Protein AF-A0AAW1FM55-F1 (afdb_monomer_lite)

Secondary structure (DSSP, 8-state):
-HHHHHHHH-STT--HHHHHHHHHHHHHHHHHHHHHHHTT--TT-HHHHHHHHH-TTS---HHHHHHHHHHHHHHHHHHTHHHHHTHHHHHHHH-TTSS-TTTS-HHHHHHHHHHHT-HHHHHHHTTS-HHHHHHTS-TTSHHHHHHHHHHGGGS--

Organism: Zoarces viviparus (NCBI:txid48416)

Structure (mmCIF, N/CA/C/O backbone):
data_AF-A0AAW1FM55-F1
#
_entry.id   AF-A0AAW1FM55-F1
#
loop_
_atom_site.group_PDB
_atom_site.id
_atom_site.type_symbol
_atom_site.label_atom_id
_atom_site.label_alt_id
_atom_site.label_comp_id
_atom_site.label_asym_id
_atom_site.label_entity_id
_atom_site.label_seq_id
_atom_site.pdbx_PDB_ins_code
_atom_site.Cartn_x
_atom_site.Cartn_y
_atom_site.Cartn_z
_atom_site.occupancy
_atom_site.B_iso_or_equiv
_atom_site.auth_seq_id
_atom_site.auth_comp_id
_atom_site.auth_asym_id
_atom_site.auth_atom_id
_atom_site.pdbx_PDB_model_num
ATOM 1 N N . MET A 1 1 ? 3.915 2.904 -14.876 1.00 83.44 1 MET A N 1
ATOM 2 C CA . MET A 1 1 ? 3.792 2.466 -13.464 1.00 83.44 1 MET A CA 1
ATOM 3 C C . MET A 1 1 ? 3.848 3.645 -12.492 1.00 83.44 1 MET A C 1
ATOM 5 O O . MET A 1 1 ? 2.882 3.837 -11.769 1.00 83.44 1 MET A O 1
ATOM 9 N N . LEU A 1 2 ? 4.910 4.463 -12.503 1.00 88.75 2 LEU A N 1
ATOM 10 C CA . LEU A 1 2 ? 5.075 5.581 -11.558 1.00 88.75 2 LEU A CA 1
ATOM 11 C C . LEU A 1 2 ? 3.985 6.662 -11.677 1.00 88.75 2 LEU A C 1
ATOM 13 O O . LEU A 1 2 ? 3.398 7.035 -10.671 1.00 88.75 2 LEU A O 1
ATOM 17 N N . ASN A 1 3 ? 3.629 7.082 -12.897 1.00 90.06 3 ASN A N 1
ATOM 18 C CA . ASN A 1 3 ? 2.545 8.058 -13.107 1.00 90.06 3 ASN A CA 1
ATOM 19 C C . ASN A 1 3 ? 1.199 7.567 -12.556 1.00 90.06 3 ASN A C 1
ATOM 21 O O . ASN A 1 3 ? 0.437 8.348 -11.999 1.00 90.06 3 ASN A O 1
ATOM 25 N N . SER A 1 4 ? 0.927 6.262 -12.670 1.00 91.19 4 SER A N 1
ATOM 26 C CA . SER A 1 4 ? -0.290 5.663 -12.116 1.00 91.19 4 SER A CA 1
ATOM 27 C C . SER A 1 4 ? -0.299 5.728 -10.593 1.00 91.19 4 SER A C 1
ATOM 29 O O . SER A 1 4 ? -1.334 6.058 -10.029 1.00 91.19 4 SER A O 1
ATOM 31 N N . LEU A 1 5 ? 0.833 5.443 -9.937 1.00 93.69 5 LEU A N 1
ATOM 32 C CA . LEU A 1 5 ? 0.944 5.615 -8.489 1.00 93.69 5 LEU A CA 1
ATOM 33 C C . LEU A 1 5 ? 0.750 7.086 -8.111 1.00 93.69 5 LEU A C 1
ATOM 35 O O . LEU A 1 5 ? -0.004 7.384 -7.197 1.00 93.69 5 LEU A O 1
ATOM 39 N N . ASN A 1 6 ? 1.392 8.007 -8.829 1.00 92.38 6 ASN A N 1
ATOM 40 C CA . ASN A 1 6 ? 1.274 9.431 -8.544 1.00 92.38 6 ASN A CA 1
ATOM 41 C C . ASN A 1 6 ? -0.191 9.900 -8.580 1.00 92.38 6 ASN A C 1
ATOM 43 O O . ASN A 1 6 ? -0.642 10.552 -7.649 1.00 92.38 6 ASN A O 1
ATOM 47 N N . LEU A 1 7 ? -0.961 9.486 -9.590 1.00 92.19 7 LEU A N 1
ATOM 48 C CA . LEU A 1 7 ? -2.398 9.778 -9.658 1.00 92.19 7 LEU A CA 1
ATOM 49 C C . LEU A 1 7 ? -3.197 9.136 -8.513 1.00 92.19 7 LEU A C 1
ATOM 51 O O . LEU A 1 7 ? -4.165 9.723 -8.046 1.00 92.19 7 LEU A O 1
ATOM 55 N N . GLN A 1 8 ? -2.802 7.948 -8.048 1.00 92.62 8 GLN A N 1
ATOM 56 C CA . GLN A 1 8 ? -3.447 7.271 -6.916 1.00 92.62 8 GLN A CA 1
ATOM 57 C C . GLN A 1 8 ? -3.193 7.969 -5.574 1.00 92.62 8 GLN A C 1
ATOM 59 O O . GLN A 1 8 ? -4.055 7.922 -4.697 1.00 92.62 8 GLN A O 1
ATOM 64 N N . LEU A 1 9 ? -2.027 8.601 -5.417 1.00 90.94 9 LEU A N 1
ATOM 65 C CA . LEU A 1 9 ? -1.635 9.324 -4.203 1.00 90.94 9 LEU A CA 1
ATOM 66 C C . LEU A 1 9 ? -2.100 10.784 -4.185 1.00 90.94 9 LEU A C 1
ATOM 68 O O . LEU A 1 9 ? -2.066 11.417 -3.135 1.00 90.94 9 LEU A O 1
ATOM 72 N N . GLN A 1 10 ? -2.501 11.325 -5.334 1.00 87.50 10 GLN A N 1
ATOM 73 C CA . GLN A 1 10 ? -3.000 12.689 -5.466 1.00 87.50 10 GLN A CA 1
ATOM 74 C C . GLN A 1 10 ? -4.523 12.764 -5.264 1.00 87.50 10 GLN A C 1
ATOM 76 O O . GLN A 1 10 ? -5.256 11.792 -5.458 1.00 87.50 10 GLN A O 1
ATOM 81 N N . GLY A 1 11 ? -4.998 13.962 -4.918 1.00 82.12 11 GLY A N 1
ATOM 82 C CA . GLY A 1 11 ? -6.411 14.259 -4.673 1.00 82.12 11 GLY A CA 1
ATOM 83 C C . GLY A 1 11 ? -6.742 14.412 -3.187 1.00 82.12 11 GLY A C 1
ATOM 84 O O . GLY A 1 11 ? -6.001 13.965 -2.317 1.00 82.12 11 GLY A O 1
ATOM 85 N N . GLN A 1 12 ? -7.856 15.081 -2.901 1.00 76.81 12 GLN A N 1
ATOM 86 C CA . GLN A 1 12 ? -8.346 15.277 -1.535 1.00 76.81 12 GLN A CA 1
ATOM 87 C C . GLN A 1 12 ? -9.147 14.058 -1.055 1.00 76.81 12 GLN A C 1
ATOM 89 O O . GLN A 1 12 ? -9.709 13.319 -1.864 1.00 76.81 12 GLN A O 1
ATOM 94 N N . GLY A 1 13 ? -9.196 13.854 0.265 1.00 79.50 13 GLY A N 1
ATOM 95 C CA . GLY A 1 13 ? -10.001 12.797 0.890 1.00 79.50 13 GLY A CA 1
ATOM 96 C C . GLY A 1 13 ? -9.439 11.379 0.747 1.00 79.50 13 GLY A C 1
ATOM 97 O O . GLY A 1 13 ? -10.174 10.415 0.936 1.00 79.50 13 GLY A O 1
ATOM 98 N N . LYS A 1 14 ? -8.156 11.223 0.394 1.00 84.00 14 LYS A N 1
ATOM 99 C CA . LYS A 1 14 ? -7.497 9.910 0.370 1.00 84.00 14 LYS A CA 1
ATOM 100 C C . LYS A 1 14 ? -7.178 9.452 1.788 1.00 84.00 14 LYS A C 1
ATOM 102 O O . LYS A 1 14 ? -6.484 10.151 2.521 1.00 84.00 14 LYS A O 1
ATOM 107 N N . LEU A 1 15 ? -7.645 8.259 2.150 1.00 87.62 15 LEU A N 1
ATOM 108 C CA . LEU A 1 15 ? -7.302 7.652 3.429 1.00 87.62 15 LEU A CA 1
ATOM 109 C C . LEU A 1 15 ? -5.871 7.120 3.402 1.00 87.62 15 LEU A C 1
ATOM 111 O O . LEU A 1 15 ? -5.385 6.606 2.391 1.00 87.62 15 LEU A O 1
ATOM 115 N N . ILE A 1 16 ? -5.207 7.185 4.554 1.00 87.38 16 ILE A N 1
ATOM 116 C CA . ILE A 1 16 ? -3.826 6.722 4.703 1.00 87.38 16 ILE A CA 1
ATOM 117 C C . ILE A 1 16 ? -3.670 5.230 4.373 1.00 87.38 16 ILE A C 1
ATOM 119 O O . ILE A 1 16 ? -2.668 4.830 3.782 1.00 87.38 16 ILE A O 1
ATOM 123 N N . CYS A 1 17 ? -4.677 4.407 4.683 1.00 90.38 17 CYS A N 1
ATOM 124 C CA . CYS A 1 17 ? -4.693 2.981 4.360 1.00 90.38 17 CYS A CA 1
ATOM 125 C C . CYS A 1 17 ? -4.809 2.709 2.853 1.00 90.38 17 CYS A C 1
ATOM 127 O O . CYS A 1 17 ? -4.150 1.793 2.348 1.00 90.38 17 CYS A O 1
ATOM 129 N N . ASP A 1 18 ? -5.552 3.536 2.116 1.00 91.12 18 ASP A N 1
ATOM 130 C CA . ASP A 1 18 ? -5.643 3.452 0.656 1.00 91.12 18 ASP A CA 1
ATOM 131 C C . ASP A 1 18 ? -4.308 3.835 0.016 1.00 91.12 18 ASP A C 1
ATOM 133 O O . ASP A 1 18 ? -3.759 3.096 -0.808 1.00 91.12 18 ASP A O 1
ATOM 137 N N . MET A 1 19 ? -3.733 4.961 0.453 1.00 92.69 19 MET A N 1
ATOM 138 C CA . MET A 1 19 ? -2.417 5.413 -0.001 1.00 92.69 19 MET A CA 1
ATOM 139 C C . MET A 1 19 ? -1.352 4.351 0.269 1.00 92.69 19 MET A C 1
ATOM 141 O O . MET A 1 19 ? -0.585 3.992 -0.627 1.00 92.69 19 MET A O 1
ATOM 145 N N . TYR A 1 20 ? -1.334 3.798 1.483 1.00 94.38 20 TYR A N 1
ATOM 146 C CA . TYR A 1 20 ? -0.396 2.753 1.863 1.00 94.38 20 TYR A CA 1
ATOM 147 C C . TYR A 1 20 ? -0.565 1.491 1.016 1.00 94.38 20 TYR A C 1
ATOM 149 O O . TYR A 1 20 ? 0.426 0.938 0.542 1.00 94.38 20 TYR A O 1
ATOM 157 N N . SER A 1 21 ? -1.803 1.070 0.747 1.00 94.88 21 SER A N 1
ATOM 158 C CA . SER A 1 21 ? -2.089 -0.079 -0.118 1.00 94.88 21 SER A CA 1
ATOM 159 C C . SER A 1 21 ? -1.538 0.126 -1.534 1.00 94.88 21 SER A C 1
ATOM 161 O O . SER A 1 21 ? -0.902 -0.773 -2.092 1.00 94.88 21 SER A O 1
ATOM 163 N N . HIS A 1 22 ? -1.703 1.324 -2.104 1.00 95.88 22 HIS A N 1
ATOM 164 C CA . HIS A 1 22 ? -1.134 1.673 -3.408 1.00 95.88 22 HIS A CA 1
ATOM 165 C C . HIS A 1 22 ? 0.399 1.683 -3.401 1.00 95.88 22 HIS A C 1
ATOM 167 O O . HIS A 1 22 ? 1.017 1.137 -4.320 1.00 95.88 22 HIS A O 1
ATOM 173 N N . ILE A 1 23 ? 1.016 2.232 -2.350 1.00 95.69 23 ILE A N 1
ATOM 174 C CA . ILE A 1 23 ? 2.474 2.242 -2.174 1.00 95.69 23 ILE A CA 1
ATOM 175 C C . ILE A 1 23 ? 3.004 0.812 -2.076 1.00 95.69 23 ILE A C 1
ATOM 177 O O . ILE A 1 23 ? 3.873 0.439 -2.861 1.00 95.69 23 ILE A O 1
ATOM 181 N N . LYS A 1 24 ? 2.438 -0.031 -1.202 1.00 96.50 24 LYS A N 1
ATOM 182 C CA . LYS A 1 24 ? 2.846 -1.438 -1.060 1.00 96.50 24 LYS A CA 1
ATOM 183 C C . LYS A 1 24 ? 2.711 -2.206 -2.369 1.00 96.50 24 LYS A C 1
ATOM 185 O O . LYS A 1 24 ? 3.629 -2.934 -2.745 1.00 96.50 24 LYS A O 1
ATOM 190 N N . ALA A 1 25 ? 1.603 -2.031 -3.089 1.00 96.94 25 ALA A N 1
ATOM 191 C CA . ALA A 1 25 ? 1.415 -2.669 -4.386 1.00 96.94 25 ALA A CA 1
ATOM 192 C C . ALA A 1 25 ? 2.472 -2.211 -5.405 1.00 96.94 25 ALA A C 1
ATOM 194 O O . ALA A 1 25 ? 2.983 -3.028 -6.172 1.00 96.94 25 ALA A O 1
ATOM 195 N N . PHE A 1 26 ? 2.819 -0.922 -5.417 1.00 97.06 26 PHE A N 1
ATOM 196 C CA . PHE A 1 26 ? 3.875 -0.400 -6.278 1.00 97.06 26 PHE A CA 1
ATOM 197 C C . PHE A 1 26 ? 5.255 -0.952 -5.910 1.00 97.06 26 PHE A C 1
ATOM 199 O O . PHE A 1 26 ? 5.975 -1.379 -6.805 1.00 97.06 26 PHE A O 1
ATOM 206 N N . GLU A 1 27 ? 5.617 -1.007 -4.627 1.00 97.31 27 GLU A N 1
ATOM 207 C CA . GLU A 1 27 ? 6.893 -1.578 -4.174 1.00 97.31 27 GLU A CA 1
ATOM 208 C C . GLU A 1 27 ? 7.058 -3.043 -4.587 1.00 97.31 27 GLU A C 1
ATOM 210 O O . GLU A 1 27 ? 8.128 -3.445 -5.048 1.00 97.31 27 GLU A O 1
ATOM 215 N N . VAL A 1 28 ? 5.989 -3.840 -4.467 1.00 97.44 28 VAL A N 1
ATOM 216 C CA . VAL A 1 28 ? 5.983 -5.240 -4.915 1.00 97.44 28 VAL A CA 1
ATOM 217 C C . VAL A 1 28 ? 6.157 -5.318 -6.430 1.00 97.44 28 VAL A C 1
ATOM 219 O O . VAL A 1 28 ? 7.008 -6.064 -6.909 1.00 97.44 28 VAL A O 1
ATOM 222 N N . LYS A 1 29 ? 5.409 -4.513 -7.197 1.00 96.88 29 LYS A N 1
ATOM 223 C CA . LYS A 1 29 ? 5.560 -4.447 -8.661 1.00 96.88 29 LYS A CA 1
ATOM 224 C C . LYS A 1 29 ? 6.965 -4.011 -9.070 1.00 96.88 29 LYS A C 1
ATOM 226 O O . LYS A 1 29 ? 7.511 -4.561 -10.018 1.00 96.88 29 LYS A O 1
ATOM 231 N N . LEU A 1 30 ? 7.562 -3.062 -8.352 1.00 97.12 30 LEU A N 1
ATOM 232 C CA . LEU A 1 30 ? 8.919 -2.587 -8.596 1.00 97.12 30 LEU A CA 1
ATOM 233 C C . LEU A 1 30 ? 9.952 -3.693 -8.353 1.00 97.12 30 LEU A C 1
ATOM 235 O O . LEU A 1 30 ? 10.855 -3.868 -9.165 1.00 97.12 30 LEU A O 1
ATOM 239 N N . ALA A 1 31 ? 9.797 -4.470 -7.278 1.00 97.44 31 ALA A N 1
ATOM 240 C CA . ALA A 1 31 ? 10.656 -5.619 -7.007 1.00 97.44 31 ALA A CA 1
ATOM 241 C C . ALA A 1 31 ? 10.512 -6.719 -8.074 1.00 97.44 31 ALA A C 1
ATOM 243 O O . ALA A 1 31 ? 11.517 -7.252 -8.534 1.00 97.44 31 ALA A O 1
ATOM 244 N N . LEU A 1 32 ? 9.286 -7.023 -8.511 1.00 97.50 32 LEU A N 1
ATOM 245 C CA . LEU A 1 32 ? 9.045 -7.985 -9.592 1.00 97.50 32 LEU A CA 1
ATOM 246 C C . LEU A 1 32 ? 9.653 -7.514 -10.917 1.00 97.50 32 LEU A C 1
ATOM 248 O O . LEU A 1 32 ? 10.316 -8.295 -11.594 1.00 97.50 32 LEU A O 1
ATOM 252 N N . LEU A 1 33 ? 9.472 -6.234 -11.254 1.00 96.31 33 LEU A N 1
ATOM 253 C CA . LEU A 1 33 ? 10.045 -5.631 -12.454 1.00 96.31 33 LEU A CA 1
ATOM 254 C C . LEU A 1 33 ? 11.575 -5.705 -12.439 1.00 96.31 33 LEU A C 1
ATOM 256 O O . LEU A 1 33 ? 12.176 -6.068 -13.444 1.00 96.31 33 LEU A O 1
ATOM 260 N N . LEU A 1 34 ? 12.203 -5.412 -11.298 1.00 97.12 34 LEU A N 1
ATOM 261 C CA . LEU A 1 34 ? 13.650 -5.532 -11.125 1.00 97.12 34 LEU A CA 1
ATOM 262 C C . LEU A 1 34 ? 14.145 -6.956 -11.431 1.00 97.12 34 LEU A C 1
ATOM 264 O O . LEU A 1 34 ? 15.081 -7.126 -12.211 1.00 97.12 34 LEU A O 1
ATOM 268 N N . GLU A 1 35 ? 13.497 -7.978 -10.868 1.00 97.69 35 GLU A N 1
ATOM 269 C CA . GLU A 1 35 ? 13.856 -9.382 -11.112 1.00 97.69 35 GLU A CA 1
ATOM 270 C C . GLU A 1 35 ? 13.638 -9.805 -12.570 1.00 97.69 35 GLU A C 1
ATOM 272 O O . GLU A 1 35 ? 14.411 -10.589 -13.124 1.00 97.69 35 GLU A O 1
ATOM 277 N N . GLN A 1 36 ? 12.599 -9.280 -13.218 1.00 95.75 36 GLN A N 1
ATOM 278 C CA . GLN A 1 36 ? 12.339 -9.527 -14.634 1.00 95.75 36 GLN A CA 1
ATOM 279 C C . GLN A 1 36 ? 13.419 -8.895 -15.520 1.00 95.75 36 GLN A C 1
ATOM 281 O O . GLN A 1 36 ? 13.953 -9.581 -16.390 1.00 95.75 36 GLN A O 1
ATOM 286 N N . VAL A 1 37 ? 13.809 -7.644 -15.259 1.00 95.06 37 VAL A N 1
ATOM 287 C CA . VAL A 1 37 ? 14.875 -6.956 -16.005 1.00 95.06 37 VAL A CA 1
ATOM 288 C C . VAL A 1 37 ? 16.216 -7.676 -15.841 1.00 95.06 37 VAL A C 1
ATOM 290 O O . VAL A 1 37 ? 16.899 -7.895 -16.839 1.00 95.06 37 VAL A O 1
ATOM 293 N N . LYS A 1 38 ? 16.565 -8.145 -14.631 1.00 95.06 38 LYS A N 1
ATOM 294 C CA . LYS A 1 38 ? 17.770 -8.974 -14.398 1.00 95.06 38 LYS A CA 1
ATOM 295 C C . LYS A 1 38 ? 17.781 -10.246 -15.257 1.00 95.06 38 LYS A C 1
ATOM 297 O O . LYS A 1 38 ? 18.831 -10.680 -15.724 1.00 95.06 38 LYS A O 1
ATOM 302 N N . LYS A 1 39 ? 16.604 -10.821 -15.516 1.00 94.81 39 LYS A N 1
ATOM 303 C CA . LYS A 1 39 ? 16.405 -11.998 -16.380 1.00 94.81 39 LYS A CA 1
ATOM 304 C C . LYS A 1 39 ? 16.195 -11.647 -17.858 1.00 94.81 39 LYS A C 1
ATOM 306 O O . LYS A 1 39 ? 15.795 -12.523 -18.619 1.00 94.81 39 LYS A O 1
ATOM 311 N N . HIS A 1 40 ? 16.430 -10.396 -18.261 1.00 91.81 40 HIS A N 1
ATOM 312 C CA . HIS A 1 40 ? 16.193 -9.900 -19.622 1.00 91.81 40 HIS A CA 1
ATOM 313 C C . HIS A 1 40 ? 14.744 -10.106 -20.107 1.00 91.81 40 HIS A C 1
ATOM 315 O O . HIS A 1 40 ? 14.475 -10.255 -21.297 1.00 91.81 40 HIS A O 1
ATOM 321 N N . ASN A 1 41 ? 13.787 -10.112 -19.176 1.00 93.38 41 ASN A N 1
ATOM 322 C CA . ASN A 1 41 ? 12.365 -10.181 -19.470 1.00 93.38 41 ASN A CA 1
ATOM 323 C C . ASN A 1 41 ? 11.746 -8.779 -19.397 1.00 93.38 41 ASN A C 1
ATOM 325 O O . ASN A 1 41 ? 11.595 -8.204 -18.320 1.00 93.38 41 ASN A O 1
ATOM 329 N N . PHE A 1 42 ? 11.339 -8.255 -20.552 1.00 92.44 42 PHE A N 1
ATOM 330 C CA . PHE A 1 42 ? 10.806 -6.898 -20.700 1.00 92.44 42 PHE A CA 1
ATOM 331 C C . PHE A 1 42 ? 9.287 -6.852 -20.929 1.00 92.44 42 PHE A C 1
ATOM 333 O O . PHE A 1 42 ? 8.781 -5.844 -21.413 1.00 92.44 42 PHE A O 1
ATOM 340 N N . ILE A 1 43 ? 8.538 -7.895 -20.550 1.00 93.00 43 ILE A N 1
ATOM 341 C CA . ILE A 1 43 ? 7.085 -8.005 -20.807 1.00 93.00 43 ILE A CA 1
ATOM 342 C C . ILE A 1 43 ? 6.247 -6.835 -20.257 1.00 93.00 43 ILE A C 1
ATOM 344 O O . ILE A 1 43 ? 5.169 -6.533 -20.764 1.00 93.00 43 ILE A O 1
ATOM 348 N N . HIS A 1 44 ? 6.731 -6.147 -19.219 1.00 91.25 44 HIS A N 1
ATOM 349 C CA . HIS A 1 44 ? 6.079 -4.964 -18.638 1.00 91.25 44 HIS A CA 1
ATOM 350 C C . HIS A 1 44 ? 6.717 -3.631 -19.069 1.00 91.25 44 HIS A C 1
ATOM 352 O O . HIS A 1 44 ? 6.316 -2.570 -18.589 1.00 91.25 44 HIS A O 1
ATOM 358 N N . LEU A 1 45 ? 7.681 -3.678 -19.991 1.00 90.31 45 LEU A N 1
ATOM 359 C CA . LEU A 1 45 ? 8.342 -2.542 -20.631 1.00 90.31 45 LEU A CA 1
ATOM 360 C C . LEU A 1 45 ? 8.164 -2.658 -22.158 1.00 90.31 45 LEU A C 1
ATOM 362 O O . LEU A 1 45 ? 9.135 -2.886 -22.877 1.00 90.31 45 LEU A O 1
ATOM 366 N N . PRO A 1 46 ? 6.934 -2.498 -22.684 1.00 89.88 46 PRO A N 1
ATOM 367 C CA . PRO A 1 46 ? 6.630 -2.776 -24.090 1.00 89.88 46 PRO A CA 1
ATOM 368 C C . PRO A 1 46 ? 7.464 -1.934 -25.063 1.00 89.88 46 PRO A C 1
ATOM 370 O O . PRO A 1 46 ? 7.891 -2.440 -26.092 1.00 89.88 46 PRO A O 1
ATOM 373 N N . ALA A 1 47 ? 7.779 -0.682 -24.716 1.00 89.62 47 ALA A N 1
ATOM 374 C CA . ALA A 1 47 ? 8.682 0.143 -25.518 1.00 89.62 47 ALA A CA 1
ATOM 375 C C . ALA A 1 47 ? 10.088 -0.481 -25.629 1.00 89.62 47 ALA A C 1
ATOM 377 O O . ALA A 1 47 ? 10.650 -0.537 -26.716 1.00 89.62 47 ALA A O 1
ATOM 378 N N . THR A 1 48 ? 10.632 -1.012 -24.530 1.00 89.50 48 THR A N 1
ATOM 379 C CA . THR A 1 48 ? 11.920 -1.724 -24.517 1.00 89.50 48 THR A CA 1
ATOM 380 C C . THR A 1 48 ? 11.866 -3.024 -25.314 1.00 89.50 48 THR A C 1
ATOM 382 O O . THR A 1 48 ? 12.811 -3.343 -26.036 1.00 89.50 48 THR A O 1
ATOM 385 N N . GLN A 1 49 ? 10.764 -3.767 -25.200 1.00 89.19 49 GLN A N 1
ATOM 386 C CA . GLN A 1 49 ? 10.565 -5.007 -25.944 1.00 89.19 49 GLN A CA 1
ATOM 387 C C . GLN A 1 49 ? 10.499 -4.744 -27.455 1.00 89.19 49 GLN A C 1
ATOM 389 O O . GLN A 1 49 ? 11.163 -5.440 -28.220 1.00 89.19 49 GLN A O 1
ATOM 394 N N . ASN A 1 50 ? 9.772 -3.704 -27.871 1.00 90.31 50 ASN A N 1
ATOM 395 C CA . ASN A 1 50 ? 9.677 -3.299 -29.272 1.00 90.31 50 ASN A CA 1
ATOM 396 C C . ASN A 1 50 ? 11.034 -2.829 -29.812 1.00 90.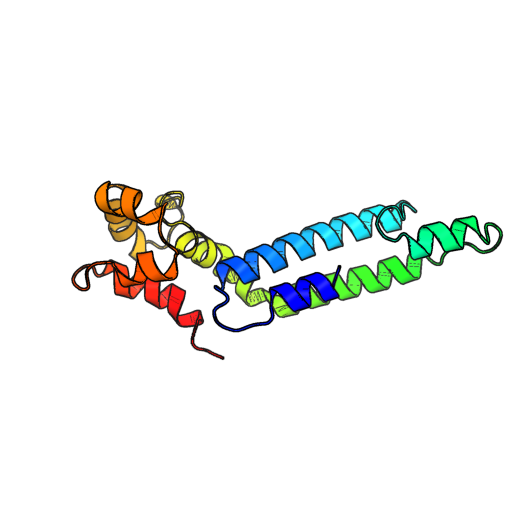31 50 ASN A C 1
ATOM 398 O O . ASN A 1 50 ? 11.466 -3.315 -30.850 1.00 90.31 50 ASN A O 1
ATOM 402 N N . LEU A 1 51 ? 11.756 -1.976 -29.075 1.00 87.75 51 LEU A N 1
ATOM 403 C CA . LEU A 1 51 ? 13.085 -1.501 -29.484 1.00 87.75 51 LEU A CA 1
ATOM 404 C C . LEU A 1 51 ? 14.095 -2.646 -29.646 1.00 87.75 51 LEU A C 1
ATOM 406 O O . LEU A 1 51 ? 14.863 -2.661 -30.605 1.00 87.75 51 LEU A O 1
ATOM 410 N N . SER A 1 52 ? 14.073 -3.624 -28.737 1.00 86.50 52 SER A N 1
ATOM 411 C CA . SER A 1 52 ? 14.931 -4.815 -28.835 1.00 86.50 52 SER A CA 1
ATOM 412 C C . SER A 1 52 ? 14.590 -5.680 -30.055 1.00 86.50 52 SER A C 1
ATOM 414 O O . SER A 1 52 ? 15.480 -6.290 -30.641 1.00 86.50 52 SER A O 1
ATOM 416 N N . ALA A 1 53 ? 13.312 -5.738 -30.446 1.00 87.06 53 ALA A N 1
ATOM 417 C CA . ALA A 1 53 ? 12.867 -6.470 -31.631 1.00 87.06 53 ALA A CA 1
ATOM 418 C C . ALA A 1 53 ? 13.208 -5.732 -32.939 1.00 87.06 53 ALA A C 1
ATOM 420 O O . ALA A 1 53 ? 13.578 -6.370 -33.922 1.00 87.06 53 ALA A O 1
ATOM 421 N N . GLU A 1 54 ? 13.109 -4.400 -32.945 1.00 90.81 54 GLU A N 1
ATOM 422 C CA . GLU A 1 54 ? 13.438 -3.543 -34.090 1.00 90.81 54 GLU A CA 1
ATOM 423 C C . GLU A 1 54 ? 14.948 -3.467 -34.357 1.00 90.81 54 GLU A C 1
ATOM 425 O O . GLU A 1 54 ? 15.360 -3.350 -35.511 1.00 90.81 54 GLU A O 1
ATOM 430 N N . ASN A 1 55 ? 15.784 -3.564 -33.317 1.00 88.56 55 ASN A N 1
ATOM 431 C CA . ASN A 1 55 ? 17.240 -3.523 -33.453 1.00 88.56 55 ASN A CA 1
ATOM 432 C C . ASN A 1 55 ? 17.954 -4.625 -32.641 1.00 88.56 55 ASN A C 1
ATOM 434 O O . ASN A 1 55 ? 18.602 -4.330 -31.635 1.00 88.56 55 ASN A O 1
ATOM 438 N N . PRO A 1 56 ? 17.911 -5.895 -33.093 1.00 85.06 56 PRO A N 1
ATOM 439 C CA . PRO A 1 56 ? 18.497 -7.020 -32.357 1.00 85.06 56 PRO A CA 1
ATOM 440 C C . PRO A 1 56 ? 20.025 -6.956 -32.216 1.00 85.06 56 PRO A C 1
ATOM 442 O O . PRO A 1 56 ? 20.595 -7.612 -31.348 1.00 85.06 56 PRO A O 1
ATOM 445 N N . ALA A 1 57 ? 20.700 -6.193 -33.084 1.00 88.25 57 ALA A N 1
ATOM 446 C CA . ALA A 1 57 ? 22.154 -6.047 -33.075 1.00 88.25 57 ALA A CA 1
ATOM 447 C C . ALA A 1 57 ? 22.659 -5.138 -31.941 1.00 88.25 57 ALA A C 1
ATOM 449 O O . ALA A 1 57 ? 23.838 -5.198 -31.592 1.00 88.25 57 ALA A O 1
ATOM 450 N N . VAL A 1 58 ? 21.786 -4.300 -31.370 1.00 86.81 58 VAL A N 1
ATOM 451 C CA . VAL A 1 58 ? 22.118 -3.396 -30.266 1.00 86.81 58 VAL A CA 1
ATOM 452 C C . VAL A 1 58 ? 21.386 -3.868 -29.009 1.00 86.81 58 VAL A C 1
ATOM 454 O O . VAL A 1 58 ? 20.181 -3.649 -28.886 1.00 86.81 58 VAL A O 1
ATOM 457 N N . PRO A 1 59 ? 22.079 -4.512 -28.054 1.00 83.56 59 PRO A N 1
ATOM 458 C CA . PRO A 1 59 ? 21.436 -4.998 -26.843 1.00 83.56 59 PRO A CA 1
ATOM 459 C C . PRO A 1 59 ? 20.938 -3.834 -25.980 1.00 83.56 59 PRO A C 1
ATOM 461 O O . PRO A 1 59 ? 21.605 -2.806 -25.829 1.00 83.56 59 PRO A O 1
ATOM 464 N N . PHE A 1 60 ? 19.762 -4.009 -25.376 1.00 86.69 60 PHE A N 1
ATOM 465 C CA . PHE A 1 60 ? 19.250 -3.069 -24.386 1.00 86.69 60 PHE A CA 1
ATOM 466 C C . PHE A 1 60 ? 20.173 -3.044 -23.152 1.00 86.69 60 PHE A C 1
ATOM 468 O O . PHE A 1 60 ? 20.526 -4.115 -22.656 1.00 86.69 60 PHE A O 1
ATOM 475 N N . PRO A 1 61 ? 20.539 -1.863 -22.613 1.00 89.81 61 PRO A N 1
ATOM 476 C CA . PRO A 1 61 ? 21.419 -1.753 -21.449 1.00 89.81 61 PRO A CA 1
ATOM 477 C C . PRO A 1 61 ? 20.669 -2.106 -20.153 1.00 89.81 61 PRO A C 1
ATOM 479 O O . PRO A 1 61 ? 20.279 -1.225 -19.377 1.00 89.81 61 PRO A O 1
ATOM 482 N N . ALA A 1 62 ? 20.440 -3.400 -19.931 1.00 92.06 62 ALA A N 1
ATOM 483 C CA . ALA A 1 62 ? 19.682 -3.918 -18.797 1.00 92.06 62 ALA 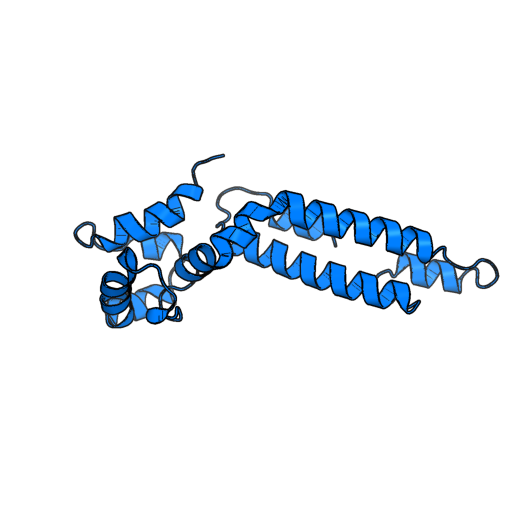A CA 1
ATOM 484 C C . ALA A 1 62 ? 20.317 -3.531 -17.455 1.00 92.06 62 ALA A C 1
ATOM 486 O O . ALA A 1 62 ? 19.597 -3.186 -16.522 1.00 92.06 62 ALA A O 1
ATOM 487 N N . GLU A 1 63 ? 21.646 -3.488 -17.373 1.00 93.94 63 GLU A N 1
ATOM 488 C CA . GLU A 1 63 ? 22.406 -3.158 -16.164 1.00 93.94 63 GLU A CA 1
ATOM 489 C C . GLU A 1 63 ? 22.084 -1.744 -15.668 1.00 93.94 63 GLU A C 1
ATOM 491 O O . GLU A 1 63 ? 21.761 -1.553 -14.498 1.00 93.94 63 GLU A O 1
ATOM 496 N N . LYS A 1 64 ? 22.046 -0.757 -16.572 1.00 93.50 64 LYS A N 1
ATOM 497 C CA . LYS A 1 64 ? 21.665 0.625 -16.223 1.00 93.50 64 LYS A CA 1
ATOM 498 C C . LYS A 1 64 ? 20.219 0.714 -15.742 1.00 93.50 64 LYS A C 1
ATOM 500 O O . LYS A 1 64 ? 19.890 1.525 -14.878 1.00 93.50 64 LYS A O 1
ATOM 505 N N . CYS A 1 65 ? 19.336 -0.102 -16.317 1.00 93.62 65 CYS A N 1
ATOM 506 C CA . CYS A 1 65 ? 17.946 -0.172 -15.882 1.00 93.62 65 CYS A CA 1
ATOM 507 C C . CYS A 1 65 ? 17.839 -0.792 -14.481 1.00 93.62 65 CYS A C 1
ATOM 509 O O . CYS A 1 65 ? 17.118 -0.260 -13.641 1.00 93.62 65 CYS A O 1
ATOM 511 N N . VAL A 1 66 ? 18.596 -1.858 -14.208 1.00 96.88 66 VAL A N 1
ATOM 512 C CA . VAL A 1 66 ? 18.706 -2.479 -12.881 1.00 96.88 66 VAL A CA 1
ATOM 513 C C . VAL A 1 66 ? 19.184 -1.464 -11.846 1.00 96.88 66 VAL A C 1
ATOM 515 O O . VAL A 1 66 ? 18.499 -1.283 -10.842 1.00 96.88 66 VAL A O 1
ATOM 518 N N . GLU A 1 67 ? 20.278 -0.747 -12.113 1.00 97.75 67 GLU A N 1
ATOM 519 C CA . GLU A 1 67 ? 20.805 0.294 -11.219 1.00 97.75 67 GLU A CA 1
ATOM 520 C C . GLU A 1 67 ? 19.743 1.360 -10.909 1.00 97.75 67 GLU A C 1
ATOM 522 O O . GLU A 1 67 ? 19.477 1.671 -9.746 1.00 97.75 67 GLU A O 1
ATOM 527 N N . ALA A 1 68 ? 19.060 1.872 -11.938 1.00 95.94 68 ALA A N 1
ATOM 528 C CA . ALA A 1 68 ? 18.005 2.867 -11.763 1.00 95.94 68 ALA A CA 1
ATOM 529 C C . ALA A 1 68 ? 16.815 2.339 -10.938 1.00 95.94 68 ALA A C 1
ATOM 531 O O . ALA A 1 68 ? 16.265 3.063 -10.104 1.00 95.94 68 ALA A O 1
ATOM 532 N N . LEU A 1 69 ? 16.409 1.082 -11.146 1.00 96.44 69 LEU A N 1
ATOM 533 C CA . LEU A 1 69 ? 15.318 0.449 -10.400 1.00 96.44 69 LEU A CA 1
ATOM 534 C C . LEU A 1 69 ? 15.704 0.177 -8.939 1.00 96.44 69 LEU A C 1
ATOM 536 O O . LEU A 1 69 ? 14.869 0.354 -8.050 1.00 96.44 69 LEU A O 1
ATOM 540 N N . GLU A 1 70 ? 16.953 -0.207 -8.672 1.00 98.12 70 GLU A N 1
ATOM 541 C C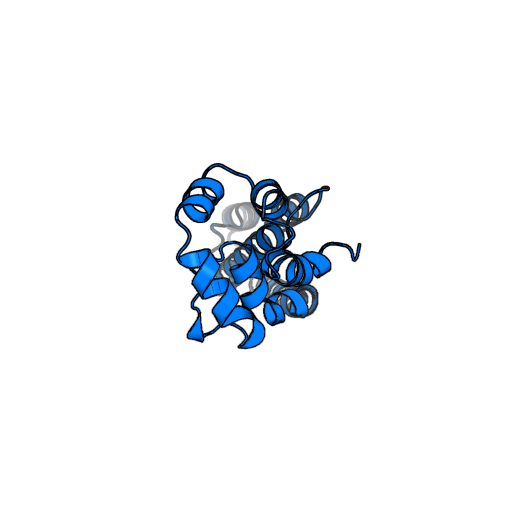A . GLU A 1 70 ? 17.475 -0.384 -7.313 1.00 98.12 70 GLU A CA 1
ATOM 542 C C . GLU A 1 70 ? 17.542 0.949 -6.566 1.00 98.12 70 GLU A C 1
ATOM 544 O O . GLU A 1 70 ? 17.058 1.044 -5.433 1.00 98.12 70 GLU A O 1
ATOM 549 N N . MET A 1 71 ? 18.030 2.007 -7.223 1.00 98.12 71 MET A N 1
ATOM 550 C CA . MET A 1 71 ? 17.993 3.363 -6.676 1.00 98.12 71 MET A CA 1
ATOM 551 C C . MET A 1 71 ? 16.558 3.802 -6.375 1.00 98.12 71 MET A C 1
ATOM 553 O O . MET A 1 71 ? 16.284 4.281 -5.275 1.00 98.12 71 MET A O 1
ATOM 557 N N . LEU A 1 72 ? 15.622 3.600 -7.309 1.00 97.00 72 LEU A N 1
ATOM 558 C CA . LEU A 1 72 ? 14.216 3.948 -7.105 1.00 97.00 72 LEU A CA 1
ATOM 559 C C . LEU A 1 72 ? 13.621 3.198 -5.907 1.00 97.00 72 LEU A C 1
ATOM 561 O O . LEU A 1 72 ? 12.950 3.803 -5.073 1.00 97.00 72 LEU A O 1
ATOM 565 N N . LYS A 1 73 ? 13.900 1.897 -5.784 1.00 97.19 73 LYS A N 1
ATOM 566 C CA . LYS A 1 73 ? 13.443 1.074 -4.659 1.00 97.19 73 LYS A CA 1
ATOM 567 C C . LYS A 1 73 ? 13.989 1.588 -3.325 1.00 97.19 73 LYS A C 1
ATOM 569 O O . LYS A 1 73 ? 13.230 1.692 -2.363 1.00 97.19 73 LYS A O 1
ATOM 574 N N . ALA A 1 74 ? 15.272 1.947 -3.270 1.00 97.62 74 ALA A N 1
ATOM 575 C CA . ALA A 1 74 ? 15.881 2.520 -2.073 1.00 97.62 74 ALA A CA 1
ATOM 576 C C . ALA A 1 74 ? 15.232 3.861 -1.687 1.00 97.62 74 ALA A C 1
ATOM 578 O O . ALA A 1 74 ? 14.892 4.069 -0.522 1.00 97.62 74 ALA A O 1
ATOM 579 N N . GLN A 1 75 ? 14.987 4.740 -2.665 1.00 97.12 75 GLN A N 1
ATOM 580 C CA . GLN A 1 75 ? 14.317 6.023 -2.431 1.00 97.12 75 GLN A CA 1
ATOM 581 C C . GLN A 1 75 ? 12.892 5.843 -1.900 1.00 97.12 75 GLN A C 1
ATOM 583 O O . GLN A 1 75 ? 12.489 6.562 -0.989 1.00 97.12 75 GLN A O 1
ATOM 588 N N . PHE A 1 76 ? 12.145 4.855 -2.399 1.00 95.69 76 PHE A N 1
ATOM 589 C CA . PHE A 1 76 ? 10.818 4.519 -1.876 1.00 95.69 76 PHE A CA 1
ATOM 590 C C . PHE A 1 76 ? 10.870 4.066 -0.414 1.00 95.69 76 PHE A C 1
ATOM 592 O O . PHE A 1 76 ? 10.132 4.602 0.414 1.00 95.69 76 PHE A O 1
ATOM 599 N N . GLY A 1 77 ? 11.799 3.166 -0.076 1.00 94.50 77 GLY A N 1
ATOM 600 C CA . GLY A 1 77 ? 11.967 2.692 1.299 1.00 94.50 77 GLY A CA 1
ATOM 601 C C . GLY A 1 77 ? 12.335 3.806 2.287 1.00 94.50 77 GLY A C 1
ATOM 602 O O . GLY A 1 77 ? 11.936 3.762 3.450 1.00 94.50 77 GLY A O 1
ATOM 603 N N . VAL A 1 78 ? 13.057 4.839 1.836 1.00 96.62 78 VAL A N 1
ATOM 604 C CA . VAL A 1 78 ? 13.321 6.042 2.642 1.00 96.62 78 VAL A CA 1
ATOM 605 C C . VAL A 1 78 ? 12.080 6.932 2.717 1.00 96.62 78 VAL A C 1
ATOM 607 O O . VAL A 1 78 ? 11.664 7.306 3.812 1.00 96.62 78 VAL A O 1
ATOM 610 N N . ARG A 1 79 ? 11.464 7.246 1.573 1.00 95.00 79 ARG A N 1
ATOM 611 C CA . ARG A 1 79 ? 10.349 8.198 1.458 1.00 95.00 79 ARG A CA 1
ATOM 612 C C . ARG A 1 79 ? 9.093 7.772 2.218 1.00 95.00 79 ARG A C 1
ATOM 614 O O . ARG A 1 79 ? 8.361 8.645 2.684 1.00 95.00 79 ARG A O 1
ATOM 621 N N . PHE A 1 80 ? 8.840 6.467 2.308 1.00 95.06 80 PHE A N 1
ATOM 622 C CA . PHE A 1 80 ? 7.642 5.886 2.925 1.00 95.06 80 PHE A CA 1
ATOM 623 C C . PHE A 1 80 ? 7.940 5.094 4.202 1.00 95.06 80 PHE A C 1
ATOM 625 O O . PHE A 1 80 ? 7.084 4.354 4.687 1.00 95.06 80 PHE A O 1
ATOM 632 N N . ARG A 1 81 ? 9.131 5.283 4.788 1.00 95.25 81 ARG A N 1
ATOM 633 C CA . ARG A 1 81 ? 9.572 4.596 6.010 1.00 95.25 81 ARG A CA 1
ATOM 634 C C . ARG A 1 81 ? 8.534 4.652 7.127 1.00 95.25 81 ARG A C 1
ATOM 636 O O . ARG A 1 81 ? 8.228 3.623 7.717 1.00 95.25 81 ARG A O 1
ATOM 643 N N . GLU A 1 82 ? 7.986 5.830 7.401 1.00 91.31 82 GLU A N 1
ATOM 644 C CA . GLU A 1 82 ? 7.019 6.018 8.487 1.00 91.31 82 GLU A CA 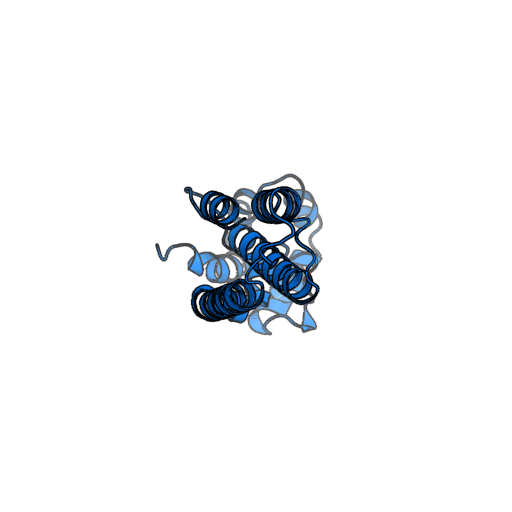1
ATOM 645 C C . GLU A 1 82 ? 5.734 5.216 8.270 1.00 91.31 82 GLU A C 1
ATOM 647 O O . GLU A 1 82 ? 5.194 4.658 9.221 1.00 91.31 82 GLU A O 1
ATOM 652 N N . LEU A 1 83 ? 5.281 5.061 7.024 1.00 91.75 83 LEU A N 1
ATOM 653 C CA . LEU A 1 83 ? 4.118 4.223 6.727 1.00 91.75 83 LEU A CA 1
ATOM 654 C C . LEU A 1 83 ? 4.411 2.738 6.964 1.00 91.75 83 LEU A C 1
ATOM 656 O O . LEU A 1 83 ? 3.525 1.976 7.337 1.00 91.75 83 LEU A O 1
ATOM 660 N N . HIS A 1 84 ? 5.653 2.300 6.747 1.00 94.62 84 HIS A N 1
ATOM 661 C CA . HIS A 1 84 ? 6.055 0.932 7.077 1.00 94.62 84 HIS A CA 1
ATOM 662 C C . HIS A 1 84 ? 6.164 0.701 8.579 1.00 94.62 84 HIS A C 1
ATOM 664 O O . HIS A 1 84 ? 5.783 -0.371 9.038 1.00 94.62 84 HIS A O 1
ATOM 670 N N . VAL A 1 85 ? 6.649 1.693 9.330 1.00 92.62 85 VAL A N 1
ATOM 671 C CA . VAL A 1 85 ? 6.698 1.630 10.797 1.00 92.62 85 VAL A CA 1
ATOM 672 C C . VAL A 1 85 ? 5.286 1.516 11.371 1.00 92.62 85 VAL A C 1
ATOM 674 O O . VAL A 1 85 ? 5.053 0.656 12.208 1.00 92.62 85 VAL A O 1
ATOM 677 N N . ASN A 1 86 ? 4.335 2.296 10.850 1.00 89.00 86 ASN A N 1
ATOM 678 C CA . ASN A 1 86 ? 2.941 2.311 11.310 1.00 89.00 86 ASN A CA 1
ATOM 679 C C . ASN A 1 86 ? 2.038 1.306 10.568 1.00 89.00 86 ASN A C 1
ATOM 681 O O . ASN A 1 86 ? 0.819 1.468 10.497 1.00 89.00 86 ASN A O 1
ATOM 685 N N . ALA A 1 87 ? 2.614 0.281 9.933 1.00 91.19 87 ALA A N 1
ATOM 686 C CA . ALA A 1 87 ? 1.856 -0.626 9.074 1.00 91.19 87 ALA A CA 1
ATOM 687 C C . ALA A 1 87 ? 0.758 -1.389 9.830 1.00 91.19 87 ALA A C 1
ATOM 689 O O . ALA A 1 87 ? -0.278 -1.704 9.241 1.00 91.19 87 ALA A O 1
ATOM 690 N N . LYS A 1 88 ? 0.987 -1.709 11.110 1.00 87.81 88 LYS A N 1
ATOM 691 C CA . LYS A 1 88 ? 0.017 -2.428 11.944 1.00 87.81 88 LYS A CA 1
ATOM 692 C C . LYS A 1 88 ? -1.166 -1.530 12.290 1.00 87.81 88 LYS A C 1
ATOM 694 O O . LYS A 1 88 ? -2.308 -1.934 12.113 1.00 87.81 88 LYS A O 1
ATOM 699 N N . GLU A 1 89 ? -0.892 -0.293 12.675 1.00 86.38 89 GLU A N 1
ATOM 700 C CA . GLU A 1 89 ? -1.879 0.728 13.013 1.00 86.38 89 GLU A CA 1
ATOM 701 C C . GLU A 1 89 ? -2.721 1.106 11.788 1.00 86.38 89 GLU A C 1
ATOM 703 O O . GLU A 1 89 ? -3.944 1.181 11.871 1.00 86.38 89 GLU A O 1
ATOM 708 N N . ILE A 1 90 ? -2.089 1.250 10.617 1.00 88.69 90 ILE A N 1
ATOM 709 C CA . ILE A 1 90 ? -2.792 1.502 9.351 1.00 88.69 90 ILE A CA 1
ATOM 710 C C . ILE A 1 90 ? -3.750 0.350 9.015 1.00 88.69 90 ILE A C 1
ATOM 712 O O . ILE A 1 90 ? -4.872 0.595 8.573 1.00 88.69 90 ILE A O 1
ATOM 716 N N . ARG A 1 91 ? -3.332 -0.906 9.218 1.00 89.44 91 ARG A N 1
ATOM 717 C CA . ARG A 1 91 ? -4.190 -2.082 8.983 1.00 89.44 91 ARG A CA 1
ATOM 718 C C . ARG A 1 91 ? -5.324 -2.178 9.995 1.00 89.44 91 ARG A C 1
ATOM 720 O O . ARG A 1 91 ? -6.440 -2.502 9.603 1.00 89.44 91 ARG A O 1
ATOM 727 N N . LEU A 1 92 ? -5.046 -1.861 11.257 1.00 88.19 92 LEU A N 1
ATOM 728 C CA . LEU A 1 92 ? -6.051 -1.802 12.312 1.00 88.19 92 LEU A CA 1
ATOM 729 C C . LEU A 1 92 ? -7.141 -0.779 11.974 1.00 88.19 92 LEU A C 1
ATOM 731 O O . LEU A 1 92 ? -8.323 -1.084 12.078 1.00 88.19 92 LEU A O 1
ATOM 735 N N . PHE A 1 93 ? -6.741 0.404 11.501 1.00 86.94 93 PHE A N 1
ATOM 736 C CA . PHE A 1 93 ? -7.661 1.427 11.005 1.00 86.94 93 PHE A CA 1
ATOM 737 C C . PHE A 1 93 ? -8.414 0.984 9.740 1.00 86.94 93 PHE A C 1
ATOM 739 O O . PHE A 1 93 ? -9.585 1.297 9.558 1.00 86.94 93 PHE A O 1
ATOM 746 N N . GLN A 1 94 ? -7.757 0.255 8.837 1.00 90.00 94 GLN A N 1
ATOM 747 C CA . GLN A 1 94 ? -8.395 -0.210 7.606 1.00 90.00 94 GLN A CA 1
ATOM 748 C C . GLN A 1 94 ? -9.489 -1.246 7.874 1.00 90.00 94 GLN A C 1
ATOM 750 O O . GLN A 1 94 ? -10.507 -1.252 7.186 1.00 90.00 94 GLN A O 1
ATOM 755 N N . ASN A 1 95 ? -9.259 -2.160 8.817 1.00 91.56 95 ASN A N 1
ATOM 756 C CA . ASN A 1 95 ? -10.239 -3.169 9.181 1.00 91.56 95 ASN A CA 1
ATOM 757 C C . ASN A 1 95 ? -10.000 -3.681 10.611 1.00 91.56 95 ASN A C 1
ATOM 759 O O . ASN A 1 95 ? -9.256 -4.650 10.805 1.00 91.56 95 ASN A O 1
ATOM 763 N N . PRO A 1 96 ? -10.666 -3.089 11.613 1.00 89.50 96 PRO A N 1
ATOM 764 C CA . PRO A 1 96 ? -10.500 -3.503 13.000 1.00 89.50 96 PRO A CA 1
ATOM 765 C C . PRO A 1 96 ? -11.149 -4.863 13.297 1.00 89.50 96 PRO A C 1
ATOM 767 O O . PRO A 1 96 ? -10.807 -5.475 14.301 1.00 89.50 96 PRO A O 1
ATOM 770 N N . PHE A 1 97 ? -12.040 -5.372 12.433 1.00 91.31 97 PHE A N 1
ATOM 771 C CA . PHE A 1 97 ? -12.779 -6.627 12.645 1.00 91.31 97 PHE A CA 1
ATOM 772 C C . PHE A 1 97 ? -11.999 -7.898 12.302 1.00 91.31 97 PHE A C 1
ATOM 774 O O . PHE A 1 97 ? -12.427 -8.992 12.658 1.00 91.31 97 PHE A O 1
ATOM 781 N N . VAL A 1 98 ? -10.883 -7.764 11.588 1.00 91.31 98 VAL A N 1
ATOM 782 C CA . VAL A 1 98 ? -9.997 -8.885 11.222 1.00 91.31 98 VAL A CA 1
ATOM 783 C C . VAL A 1 98 ? -8.610 -8.749 11.848 1.00 91.31 98 VAL A C 1
ATOM 785 O O . VAL A 1 98 ? -7.709 -9.520 11.523 1.00 91.31 98 VAL A O 1
ATOM 788 N N . ALA A 1 99 ? -8.418 -7.735 12.693 1.00 89.19 99 ALA A N 1
ATOM 789 C CA . ALA A 1 99 ? -7.165 -7.511 13.386 1.00 89.19 99 ALA A CA 1
ATOM 790 C C . ALA A 1 99 ? -6.978 -8.544 14.500 1.00 89.19 99 ALA A C 1
ATOM 792 O O . ALA A 1 99 ? -7.924 -8.878 15.213 1.00 89.19 99 ALA A O 1
ATOM 793 N N . ASP A 1 100 ? -5.745 -9.010 14.660 1.00 91.88 100 ASP A N 1
ATOM 794 C CA . ASP A 1 100 ? -5.370 -9.847 15.790 1.00 91.88 100 ASP A CA 1
ATOM 795 C C . ASP A 1 100 ? -5.286 -8.981 17.057 1.00 91.88 100 ASP A C 1
ATOM 797 O O . ASP A 1 100 ? -4.505 -8.026 17.117 1.00 91.88 100 ASP A O 1
ATOM 801 N N . ILE A 1 101 ? -6.125 -9.297 18.047 1.00 90.12 101 ILE A N 1
ATOM 802 C CA . ILE A 1 101 ? -6.178 -8.581 19.326 1.00 90.12 101 ILE A CA 1
ATOM 803 C C . ILE A 1 101 ? -4.858 -8.768 20.084 1.00 90.12 101 ILE A C 1
ATOM 805 O O . ILE A 1 101 ? -4.346 -7.802 20.649 1.00 90.12 101 ILE A O 1
ATOM 809 N N . ASP A 1 102 ? -4.258 -9.958 20.047 1.00 91.06 102 ASP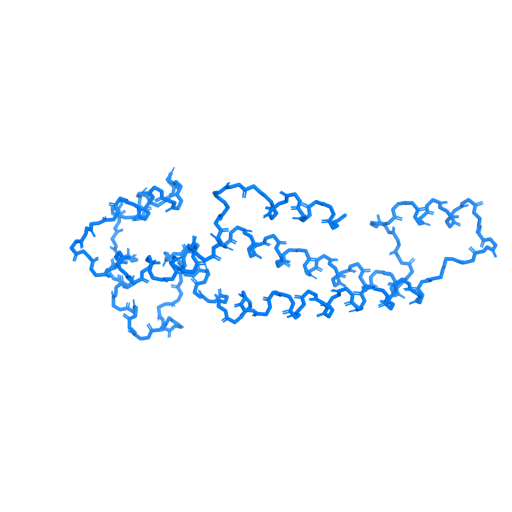 A N 1
ATOM 810 C CA . ASP A 1 102 ? -3.037 -10.256 20.802 1.00 91.06 102 ASP A CA 1
ATOM 811 C C . ASP A 1 102 ? -1.823 -9.497 20.242 1.00 91.06 102 ASP A C 1
ATOM 813 O O . ASP A 1 102 ? -0.903 -9.147 20.985 1.00 91.06 102 ASP A O 1
ATOM 817 N N . GLU A 1 103 ? -1.835 -9.172 18.945 1.00 89.12 103 GLU A N 1
ATOM 818 C CA . GLU A 1 103 ? -0.797 -8.357 18.305 1.00 89.12 103 GLU A CA 1
ATOM 819 C C . GLU A 1 103 ? -1.021 -6.837 18.404 1.00 89.12 103 GLU A C 1
ATOM 821 O O . GLU A 1 103 ? -0.118 -6.065 18.050 1.00 89.12 103 GLU A O 1
ATOM 826 N N . ALA A 1 104 ? -2.203 -6.388 18.835 1.00 86.62 104 ALA A N 1
ATOM 827 C CA . ALA A 1 104 ? -2.509 -4.970 18.997 1.00 86.62 104 ALA A CA 1
ATOM 828 C C . ALA A 1 104 ? -1.791 -4.369 20.219 1.00 86.62 104 ALA A C 1
ATOM 830 O O . ALA A 1 104 ? -1.381 -5.077 21.139 1.00 86.62 104 ALA A O 1
ATOM 831 N N . GLN A 1 105 ? -1.652 -3.036 20.266 1.00 84.88 105 GLN A N 1
ATOM 832 C CA . GLN A 1 105 ? -1.122 -2.394 21.472 1.00 84.88 105 GLN A CA 1
ATOM 833 C C . GLN A 1 105 ? -2.023 -2.708 22.677 1.00 84.88 105 GLN A C 1
ATOM 835 O O . GLN A 1 105 ? -3.243 -2.598 22.538 1.00 84.88 105 GLN A O 1
ATOM 840 N N . PRO A 1 106 ? -1.461 -3.014 23.865 1.00 87.62 106 PRO A N 1
ATOM 841 C CA . PRO A 1 106 ? -2.246 -3.375 25.050 1.00 87.62 106 PRO A CA 1
ATOM 842 C C . PRO A 1 106 ? -3.346 -2.370 25.401 1.00 87.62 106 PRO A C 1
ATOM 844 O O . PRO A 1 106 ? -4.423 -2.751 25.847 1.00 87.62 106 PRO A O 1
ATOM 847 N N . SER A 1 107 ? -3.112 -1.081 25.137 1.00 83.25 107 SER A N 1
ATOM 848 C CA . SER A 1 107 ? -4.097 -0.016 25.344 1.00 83.25 107 SER A CA 1
ATOM 849 C C . SER A 1 107 ? -5.357 -0.141 24.484 1.00 83.25 107 SER A C 1
ATOM 851 O O . SER A 1 107 ? -6.340 0.522 24.786 1.00 83.25 107 SER A O 1
ATOM 853 N N . TYR A 1 108 ? -5.332 -0.929 23.406 1.00 80.75 108 TYR A N 1
ATOM 854 C CA . TYR A 1 108 ? -6.429 -1.058 22.440 1.00 80.75 108 TYR A CA 1
ATOM 855 C C . TYR A 1 108 ? -7.159 -2.397 22.558 1.00 80.75 108 TYR A C 1
ATOM 857 O O . TYR A 1 108 ? -8.245 -2.541 22.014 1.00 80.75 108 TYR A O 1
ATOM 865 N N . GLN A 1 109 ? -6.580 -3.388 23.241 1.00 88.81 109 GLN A N 1
ATOM 866 C CA . GLN A 1 109 ? -7.055 -4.774 23.186 1.00 88.81 109 GLN A CA 1
ATOM 867 C C . GLN A 1 109 ? -8.482 -4.943 23.713 1.00 88.81 109 GLN A C 1
ATOM 869 O O . GLN A 1 109 ? -9.287 -5.606 23.064 1.00 88.81 109 GLN A O 1
ATOM 874 N N . PHE A 1 110 ? -8.825 -4.312 24.841 1.00 87.44 110 PHE A N 1
ATOM 875 C CA . PHE A 1 110 ? -10.190 -4.370 25.377 1.00 87.44 110 PHE A CA 1
ATOM 876 C C . PHE A 1 110 ? -11.199 -3.661 24.466 1.00 87.44 110 PHE A C 1
ATOM 878 O O . PHE A 1 110 ? -12.241 -4.232 24.162 1.00 87.44 110 PHE A O 1
ATOM 885 N N . GLU A 1 111 ? -10.859 -2.475 23.952 1.00 83.50 111 GLU A N 1
ATOM 886 C CA . GLU A 1 111 ? -11.724 -1.732 23.021 1.00 83.50 111 GLU A CA 1
ATOM 887 C C . GLU A 1 111 ? -11.943 -2.505 21.713 1.00 83.50 111 GLU A C 1
ATOM 889 O O . GLU A 1 111 ? -13.043 -2.551 21.164 1.00 83.50 111 GLU A O 1
ATOM 894 N N . LEU A 1 112 ? -10.897 -3.162 21.209 1.00 87.25 112 LEU A N 1
ATOM 895 C CA . LEU A 1 112 ? -10.998 -4.032 20.044 1.00 87.25 112 LEU A CA 1
ATOM 896 C C . LEU A 1 112 ? -11.836 -5.270 20.341 1.00 87.25 112 LEU A C 1
ATOM 898 O O . LEU A 1 112 ? -12.640 -5.647 19.496 1.00 87.25 112 LEU A O 1
ATOM 902 N N . ALA A 1 113 ? -11.702 -5.877 21.521 1.00 90.69 113 ALA A N 1
ATOM 903 C CA . ALA A 1 113 ? -12.532 -7.009 21.911 1.00 90.69 113 ALA A CA 1
ATOM 904 C C . ALA A 1 113 ? -14.020 -6.628 21.943 1.00 90.69 113 ALA A C 1
ATOM 906 O O . ALA A 1 113 ? -14.849 -7.369 21.415 1.00 90.69 113 ALA A O 1
ATOM 907 N N . GLU A 1 114 ? -14.368 -5.466 22.494 1.00 89.12 114 GLU A N 1
ATOM 908 C CA . GLU A 1 114 ? -15.746 -4.960 22.508 1.00 89.12 114 GLU A CA 1
ATOM 909 C C . GLU A 1 114 ? -16.253 -4.667 21.087 1.00 89.12 114 GLU A C 1
ATOM 911 O O . GLU A 1 114 ? -17.311 -5.161 20.685 1.00 89.12 114 GLU A O 1
ATOM 916 N N . LEU A 1 115 ? -15.465 -3.947 20.282 1.00 87.50 115 LEU A N 1
ATOM 917 C CA . LEU A 1 115 ? -15.810 -3.613 18.899 1.00 87.50 115 LEU A CA 1
ATOM 918 C C . LEU A 1 115 ? -15.998 -4.868 18.034 1.00 87.50 115 LEU A C 1
ATOM 920 O O . LEU A 1 115 ? -17.003 -4.989 17.333 1.00 87.50 115 LEU A O 1
ATOM 924 N N . GLN A 1 116 ? -15.069 -5.827 18.102 1.00 90.69 116 GLN A N 1
ATOM 925 C CA . GLN A 1 116 ? -15.107 -7.069 17.323 1.00 90.69 116 GLN A CA 1
ATOM 926 C C . GLN A 1 116 ? -16.238 -8.015 17.742 1.00 90.69 116 GLN A C 1
ATOM 928 O O . GLN A 1 116 ? -16.600 -8.900 16.967 1.00 90.69 116 GLN A O 1
ATOM 933 N N . ASN A 1 117 ? -16.829 -7.844 18.925 1.00 92.00 117 ASN A N 1
ATOM 934 C CA . ASN A 1 117 ? -17.967 -8.642 19.389 1.00 92.00 117 ASN A CA 1
ATOM 935 C C . ASN A 1 117 ? -19.317 -7.914 19.268 1.00 92.00 117 ASN A C 1
ATOM 937 O O . ASN A 1 117 ? -20.345 -8.479 19.630 1.00 92.00 117 ASN A O 1
ATOM 941 N N . CYS A 1 118 ? -19.348 -6.701 18.706 1.00 89.69 118 CYS A N 1
ATOM 942 C CA . CYS A 1 118 ? -20.582 -5.953 18.485 1.00 89.69 118 CYS A CA 1
ATOM 943 C C . CYS A 1 118 ? -21.130 -6.164 17.064 1.00 89.69 118 CYS A C 1
ATOM 945 O O . CYS A 1 118 ? -20.630 -5.591 16.093 1.00 89.69 118 CYS A O 1
ATOM 947 N N . ASP A 1 119 ? -22.192 -6.963 16.933 1.00 90.88 119 ASP A N 1
ATOM 948 C CA . ASP A 1 119 ? -22.792 -7.277 15.627 1.00 90.88 119 ASP A CA 1
ATOM 949 C C . ASP A 1 119 ? -23.396 -6.046 14.936 1.00 90.88 119 ASP A C 1
ATOM 951 O O . ASP A 1 119 ? -23.255 -5.892 13.726 1.00 90.88 119 ASP A O 1
ATOM 955 N N . VAL A 1 120 ? -23.940 -5.095 15.706 1.00 89.75 120 VAL A N 1
ATOM 956 C CA . VAL A 1 120 ? -24.431 -3.809 15.175 1.00 89.75 120 VAL A CA 1
ATOM 957 C C . VAL A 1 120 ? -23.314 -3.045 14.456 1.00 89.75 120 VAL A C 1
ATOM 959 O O . VAL A 1 120 ? -23.526 -2.509 13.369 1.00 89.75 120 VAL A O 1
ATOM 962 N N . LEU A 1 121 ? -22.107 -3.016 15.033 1.00 87.56 121 LEU A N 1
ATOM 963 C CA . LEU A 1 121 ? -20.960 -2.345 14.420 1.00 87.56 121 LEU A CA 1
ATOM 964 C C . LEU A 1 121 ? -20.409 -3.129 13.222 1.00 87.56 121 LEU A C 1
ATOM 966 O O . LEU A 1 121 ? -20.029 -2.514 12.228 1.00 87.56 121 LEU A O 1
ATOM 970 N N . LYS A 1 122 ? -20.406 -4.468 13.261 1.00 89.56 122 LYS A N 1
ATOM 971 C CA . LYS A 1 122 ? -20.022 -5.294 12.098 1.00 89.56 122 LYS A CA 1
ATOM 972 C C . LYS A 1 122 ? -20.932 -5.054 10.900 1.00 89.56 122 LYS A C 1
ATOM 974 O O . LYS A 1 122 ? -20.445 -4.910 9.775 1.00 89.56 122 LYS A O 1
ATOM 979 N N . ASP A 1 123 ? -22.236 -5.015 11.147 1.00 90.75 123 ASP A N 1
ATOM 980 C CA . ASP A 1 123 ? -23.244 -4.800 10.114 1.00 90.75 123 ASP A CA 1
ATOM 981 C C . ASP A 1 123 ? -23.171 -3.377 9.562 1.00 90.75 123 ASP A C 1
ATOM 983 O O . ASP A 1 123 ? -23.326 -3.178 8.358 1.00 90.75 123 ASP A O 1
ATOM 987 N N . ALA A 1 124 ? -22.840 -2.396 10.408 1.00 88.12 124 ALA A N 1
ATOM 988 C CA . ALA A 1 124 ? -22.570 -1.031 9.977 1.00 88.12 124 ALA A CA 1
ATOM 989 C C . ALA A 1 124 ? -21.246 -0.888 9.203 1.00 88.12 124 ALA A C 1
ATOM 991 O O . ALA A 1 124 ? -21.127 0.007 8.375 1.00 88.12 124 ALA A O 1
ATOM 992 N N . PHE A 1 125 ? -20.242 -1.739 9.421 1.00 88.56 125 PHE A N 1
ATOM 993 C CA . PHE A 1 125 ? -18.927 -1.578 8.789 1.00 88.56 125 PHE A CA 1
ATOM 994 C C . PHE A 1 125 ? -18.927 -1.872 7.284 1.00 88.56 125 PHE A C 1
ATOM 996 O O . PHE A 1 125 ? -18.375 -1.107 6.501 1.00 88.56 125 PHE A O 1
ATOM 1003 N N . LYS A 1 126 ? -19.542 -2.980 6.857 1.00 81.50 126 LYS A N 1
ATOM 1004 C CA . LYS A 1 126 ? -19.476 -3.443 5.456 1.00 81.50 126 LYS A CA 1
ATOM 1005 C C . LYS A 1 126 ? -20.132 -2.519 4.417 1.00 81.50 126 LYS A C 1
ATOM 1007 O O . LYS A 1 126 ? -19.563 -2.394 3.334 1.00 81.50 126 LYS A O 1
ATOM 1012 N N . PRO A 1 127 ? -21.325 -1.944 4.658 1.00 84.00 127 PRO A N 1
ATOM 1013 C CA . PRO A 1 127 ? -21.993 -1.116 3.658 1.00 84.00 127 PRO A CA 1
ATOM 1014 C C . PRO A 1 127 ? -21.487 0.333 3.635 1.00 84.00 127 PRO A C 1
ATOM 1016 O O . PRO A 1 127 ? -21.741 1.031 2.656 1.00 84.00 127 PRO A O 1
ATOM 1019 N N . ASN A 1 128 ? -20.803 0.793 4.687 1.00 81.56 128 ASN A N 1
ATOM 1020 C CA . ASN A 1 128 ? -20.404 2.190 4.843 1.00 81.56 128 ASN A CA 1
ATOM 1021 C C . ASN A 1 128 ? -18.955 2.430 4.406 1.00 81.56 128 ASN A C 1
ATOM 1023 O O . ASN A 1 128 ? -18.118 1.527 4.411 1.00 81.56 128 ASN A O 1
ATOM 1027 N N . SER A 1 129 ? -18.637 3.679 4.052 1.00 86.12 129 SER A N 1
ATOM 1028 C CA . SER A 1 129 ? -17.238 4.083 3.926 1.00 86.12 129 SER A CA 1
ATOM 1029 C C . SER A 1 129 ? -16.562 4.051 5.301 1.00 86.12 129 SER A C 1
ATOM 1031 O O . SER A 1 129 ? -17.227 4.199 6.328 1.00 86.12 129 SER A O 1
ATOM 1033 N N . LEU A 1 130 ? -15.232 3.906 5.341 1.00 86.06 130 LEU A N 1
ATOM 1034 C CA . LEU A 1 130 ? -14.493 3.976 6.609 1.00 86.06 130 LEU A CA 1
ATOM 1035 C C . LEU A 1 130 ? -14.756 5.302 7.335 1.00 86.06 130 LEU A C 1
ATOM 1037 O O . LEU A 1 130 ? -14.918 5.311 8.550 1.00 86.06 130 LEU A O 1
ATOM 1041 N N . ILE A 1 131 ? -14.847 6.407 6.590 1.00 83.50 131 ILE A N 1
ATOM 1042 C CA . ILE A 1 131 ? -15.119 7.737 7.147 1.00 83.50 131 ILE A CA 1
ATOM 1043 C C . ILE A 1 131 ? -16.480 7.748 7.847 1.00 83.50 131 ILE A C 1
ATOM 1045 O O . ILE A 1 131 ? -16.558 8.136 9.010 1.00 83.50 131 ILE A O 1
ATOM 1049 N N . ASP A 1 132 ? -17.529 7.282 7.167 1.00 85.31 132 ASP A N 1
ATOM 1050 C CA . ASP A 1 132 ? -18.889 7.280 7.717 1.00 85.31 132 ASP A CA 1
ATOM 1051 C C . ASP A 1 132 ? -19.010 6.325 8.906 1.00 85.31 132 ASP A C 1
ATOM 1053 O O . ASP A 1 132 ? -19.628 6.662 9.914 1.00 85.31 132 ASP A O 1
ATOM 1057 N N . PHE A 1 133 ? -18.371 5.154 8.819 1.00 86.81 133 PHE A N 1
ATOM 1058 C CA . PHE A 1 133 ? -18.332 4.187 9.911 1.00 86.81 133 PHE A CA 1
ATOM 1059 C C . PHE A 1 133 ? -17.713 4.796 11.172 1.00 86.81 133 PHE A C 1
ATOM 1061 O O . PHE A 1 133 ? -18.334 4.772 12.234 1.00 86.81 133 PHE A O 1
ATOM 1068 N N . TYR A 1 134 ? -16.517 5.383 11.058 1.00 82.75 134 TYR A N 1
ATOM 1069 C CA . TYR A 1 134 ? -15.834 5.986 12.201 1.00 82.75 134 TYR A CA 1
ATOM 1070 C C . TYR A 1 134 ? -16.567 7.223 12.736 1.00 82.75 134 TYR A C 1
ATOM 1072 O O . TYR A 1 134 ? -16.571 7.439 13.947 1.00 82.75 134 TYR A O 1
ATOM 1080 N N . ALA A 1 135 ? -17.223 8.004 11.873 1.00 80.56 135 ALA A N 1
ATOM 1081 C CA . ALA A 1 135 ? -18.037 9.150 12.279 1.00 80.56 135 ALA A CA 1
ATOM 1082 C C . ALA A 1 135 ? -19.322 8.751 13.029 1.00 80.56 135 ALA A C 1
ATOM 1084 O O . ALA A 1 135 ? -19.823 9.530 13.838 1.00 80.56 135 ALA A O 1
ATOM 1085 N N . ALA A 1 136 ? -19.853 7.552 12.774 1.00 80.81 136 ALA A N 1
ATOM 1086 C CA . ALA A 1 136 ? -21.079 7.044 13.388 1.00 80.81 136 ALA A CA 1
ATOM 1087 C C . ALA A 1 136 ? -20.858 6.304 14.720 1.00 80.81 136 ALA A C 1
ATOM 1089 O O . ALA A 1 136 ? -21.832 5.911 15.367 1.00 80.81 136 ALA A O 1
ATOM 1090 N N . LEU A 1 137 ? -19.605 6.092 15.139 1.00 77.19 137 LEU A N 1
ATOM 1091 C CA . LEU A 1 137 ? -19.314 5.460 16.427 1.00 77.19 137 LEU A CA 1
ATOM 1092 C C . LEU A 1 137 ? -19.863 6.316 17.589 1.00 77.19 137 LEU A C 1
ATOM 1094 O O . LEU A 1 137 ? -19.906 7.536 17.472 1.00 77.19 137 LEU A O 1
ATOM 1098 N N . PRO A 1 138 ? -20.283 5.739 18.724 1.00 70.12 138 PRO A N 1
ATOM 1099 C CA . PRO A 1 138 ? -20.722 6.527 19.876 1.00 70.12 138 PRO A CA 1
ATOM 1100 C C . PRO A 1 138 ? -19.584 7.372 20.482 1.00 70.12 138 PRO A C 1
ATOM 1102 O O . PRO A 1 138 ? -18.470 6.888 20.667 1.00 70.12 138 PRO A O 1
ATOM 1105 N N . ASN A 1 139 ? -19.860 8.618 20.880 1.00 58.94 139 ASN A N 1
ATOM 1106 C CA . ASN A 1 139 ? -18.858 9.477 21.543 1.00 58.94 139 ASN A CA 1
ATOM 1107 C C . ASN A 1 139 ? -18.447 8.972 22.943 1.00 58.94 139 ASN A C 1
ATOM 1109 O O . ASN A 1 139 ? -17.392 9.351 23.441 1.00 58.94 139 ASN A O 1
ATOM 1113 N N . ASP A 1 140 ? -19.290 8.153 23.581 1.00 57.16 140 ASP A N 1
ATOM 1114 C CA . ASP A 1 140 ? -19.049 7.580 24.917 1.00 57.16 140 ASP A CA 1
ATOM 1115 C C . ASP A 1 140 ? -18.149 6.337 24.867 1.00 57.16 140 ASP A C 1
ATOM 1117 O O . ASP A 1 140 ? -17.551 5.920 25.855 1.00 57.16 140 ASP A O 1
ATOM 1121 N N . THR A 1 141 ? -17.968 5.758 23.679 1.00 53.09 141 THR A N 1
ATOM 1122 C CA . THR A 1 141 ? -16.890 4.800 23.505 1.00 53.09 141 THR A CA 1
ATOM 1123 C C . THR A 1 141 ? -15.569 5.563 23.443 1.00 53.09 141 THR A C 1
ATOM 1125 O O . THR A 1 141 ? -15.262 6.229 22.453 1.00 53.09 141 THR A O 1
ATOM 1128 N N . SER A 1 142 ? -14.726 5.377 24.461 1.00 50.94 142 SER A N 1
ATOM 1129 C CA . SER A 1 142 ? -13.276 5.653 24.433 1.00 50.94 142 SER A CA 1
ATOM 1130 C C . SER A 1 142 ? -12.582 5.160 23.140 1.00 50.94 142 SER A C 1
ATOM 1132 O O . SER A 1 142 ? -11.547 5.686 22.736 1.00 50.94 142 SER A O 1
ATOM 1134 N N . HIS A 1 143 ? -13.251 4.257 22.419 1.00 48.22 143 HIS A N 1
ATOM 1135 C CA . HIS A 1 143 ? -12.939 3.672 21.127 1.00 48.22 143 HIS A CA 1
ATOM 1136 C C . HIS A 1 143 ? -12.907 4.677 19.955 1.00 48.22 143 HIS A C 1
ATOM 1138 O O . HIS A 1 143 ? -12.110 4.494 19.032 1.00 48.22 143 HIS A O 1
ATOM 1144 N N . GLN A 1 144 ? -13.712 5.757 19.969 1.00 47.16 144 GLN A N 1
ATOM 1145 C CA . GLN A 1 144 ? -13.599 6.832 18.965 1.00 47.16 144 GLN A CA 1
ATOM 1146 C C . GLN A 1 144 ? -12.254 7.552 19.104 1.00 47.16 144 GLN A C 1
ATOM 1148 O O . GLN A 1 144 ? -11.538 7.739 18.124 1.00 47.16 144 GLN A O 1
ATOM 1153 N N . PHE A 1 145 ? -11.883 7.933 20.329 1.00 48.38 145 PHE A N 1
ATOM 1154 C CA . PHE A 1 145 ? -10.691 8.741 20.589 1.00 48.38 145 PHE A CA 1
ATOM 1155 C C . PHE A 1 145 ? -9.390 7.994 20.295 1.00 48.38 145 PHE A C 1
ATOM 1157 O O . PHE A 1 145 ? -8.399 8.623 19.930 1.00 48.38 145 PHE A O 1
ATOM 1164 N N . THR A 1 146 ? -9.375 6.672 20.430 1.00 49.62 146 THR A N 1
ATOM 1165 C CA . THR A 1 146 ? -8.190 5.840 20.211 1.00 49.62 146 THR A CA 1
ATOM 1166 C C . THR A 1 146 ? -7.959 5.533 18.727 1.00 49.62 146 THR A C 1
ATOM 1168 O O . THR A 1 146 ? -6.858 5.741 18.211 1.00 49.62 146 THR A O 1
ATOM 1171 N N . LEU A 1 147 ? -9.010 5.145 17.998 1.00 50.12 147 LEU A N 1
ATOM 1172 C CA . LEU A 1 147 ? -8.939 4.859 16.559 1.00 50.12 147 LEU A CA 1
ATOM 1173 C C . LEU A 1 147 ? -8.865 6.146 15.719 1.00 50.12 147 LEU A C 1
ATOM 1175 O O . LEU A 1 147 ? -8.125 6.186 14.737 1.00 50.12 147 LEU A O 1
ATOM 1179 N N . MET A 1 148 ? -9.514 7.239 16.146 1.00 51.31 148 MET A N 1
ATOM 1180 C CA . MET A 1 148 ? -9.317 8.566 15.546 1.00 51.31 148 MET A CA 1
ATOM 1181 C C . MET A 1 148 ? -7.974 9.204 15.920 1.00 51.31 148 MET A C 1
ATOM 1183 O O . MET A 1 148 ? -7.552 10.111 15.218 1.00 51.31 148 MET A O 1
ATOM 1187 N N . LYS A 1 149 ? -7.254 8.759 16.963 1.00 49.72 149 LYS A N 1
ATOM 1188 C CA . LYS A 1 149 ? -5.855 9.182 17.204 1.00 49.72 149 LYS A CA 1
ATOM 1189 C C . LYS A 1 149 ? -4.875 8.528 16.231 1.00 49.72 149 LYS A C 1
ATOM 1191 O O . LYS A 1 149 ? -3.964 9.206 15.770 1.00 49.72 149 LYS A O 1
ATOM 1196 N N . ILE A 1 150 ? -5.098 7.261 15.874 1.00 49.44 150 ILE A N 1
ATOM 1197 C CA . ILE A 1 150 ? -4.415 6.607 14.743 1.00 49.44 150 ILE A CA 1
ATOM 1198 C C . ILE A 1 150 ? -4.807 7.307 13.437 1.00 49.44 150 ILE A C 1
ATOM 1200 O O . ILE A 1 150 ? -3.954 7.593 12.598 1.00 49.44 150 ILE A O 1
ATOM 1204 N N . GLY A 1 151 ? -6.090 7.668 13.335 1.00 41.53 151 GLY A N 1
ATOM 1205 C CA . GLY A 1 151 ? -6.623 8.596 12.352 1.00 41.53 151 GLY A CA 1
ATOM 1206 C C . GLY A 1 151 ? -5.832 9.898 12.315 1.00 41.53 151 GLY A C 1
ATOM 1207 O O . GLY A 1 151 ? -5.308 10.188 11.270 1.00 41.53 151 GLY A O 1
ATOM 1208 N N . ASN A 1 152 ? -5.627 10.632 13.414 1.00 41.31 152 ASN A N 1
ATOM 1209 C CA . ASN A 1 152 ? -5.030 11.981 13.493 1.00 41.31 152 ASN A CA 1
ATOM 1210 C C . ASN A 1 152 ? -3.590 12.138 12.956 1.00 41.31 152 ASN A C 1
ATOM 1212 O O . ASN A 1 152 ? -3.106 13.265 12.866 1.00 41.31 152 ASN A O 1
ATOM 1216 N N . LEU A 1 153 ? -2.944 11.074 12.470 1.00 41.91 153 LEU A N 1
ATOM 1217 C CA . LEU A 1 153 ? -1.919 11.193 11.415 1.00 41.91 153 LEU A CA 1
ATOM 1218 C C . LEU A 1 153 ? -2.479 11.788 10.092 1.00 41.91 153 LEU A C 1
ATOM 1220 O O . LEU A 1 153 ? -1.728 12.090 9.173 1.00 41.91 153 LEU A O 1
ATOM 1224 N N . THR A 1 154 ? -3.797 11.982 10.006 1.00 43.38 154 THR A N 1
ATOM 1225 C CA . THR A 1 154 ? -4.613 12.397 8.857 1.00 43.38 154 THR A CA 1
ATOM 1226 C C . THR A 1 154 ? -4.860 13.906 8.777 1.00 43.38 154 THR A C 1
ATOM 1228 O O . THR A 1 154 ? -5.499 14.339 7.822 1.00 43.38 154 THR A O 1
ATOM 1231 N N . PHE A 1 155 ? -4.357 14.724 9.710 1.00 35.91 155 PHE A N 1
ATOM 1232 C CA . PHE A 1 155 ? -4.474 16.195 9.625 1.00 35.91 155 PHE A CA 1
ATOM 1233 C C . PHE A 1 155 ? -3.130 16.937 9.576 1.00 35.91 155 PHE A C 1
ATOM 1235 O O . PHE A 1 155 ? -3.104 18.159 9.678 1.00 35.91 155 PHE A O 1
ATOM 1242 N N . LEU A 1 156 ? -2.0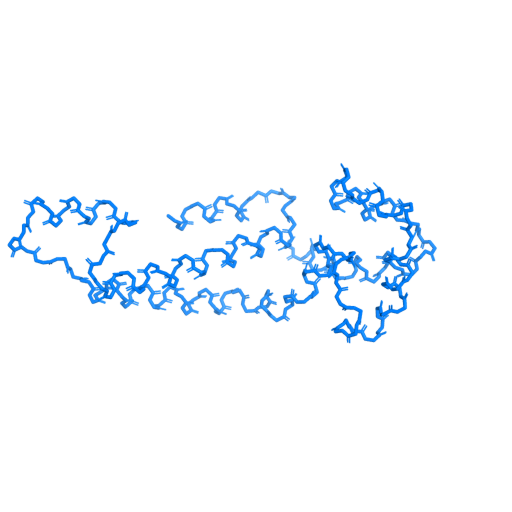11 16.231 9.383 1.00 29.02 156 LEU A N 1
ATOM 1243 C CA . LEU A 1 156 ? -0.718 16.856 9.081 1.00 29.02 156 LEU A CA 1
ATOM 1244 C C . LEU A 1 156 ? -0.453 16.843 7.568 1.00 29.02 156 LEU A C 1
ATOM 1246 O O . LEU A 1 156 ? 0.491 16.220 7.084 1.00 29.02 156 LEU A O 1
ATOM 1250 N N . THR A 1 157 ? -1.307 17.555 6.834 1.00 35.28 157 THR A N 1
ATOM 1251 C CA . THR A 1 157 ? -0.951 18.229 5.577 1.00 35.28 157 THR A CA 1
ATOM 1252 C C . THR A 1 157 ? -1.488 19.642 5.623 1.00 35.28 157 THR A C 1
ATOM 1254 O O . THR A 1 157 ? -2.697 19.761 5.926 1.00 35.28 157 THR A O 1
#

Radius of gyration: 21.22 Å; chains: 1; bounding box: 47×30×60 Å

Foldseek 3Di:
DVVVLVVQCDDPPDALLSNLVSLVVVLVVLVVCLVCLVVVHCVVPVVQVVVCVVCVVDDDPSVVVNVVSVVVSVVSCVVCVVCVVCVLLSVCLVPLLPRDLVPDDPVCNVVSVVQNPDVVLVVVPVVDDSVVSLVPDDPPRPSSVVNCVSVVVVPPD

pLDDT: mean 85.01, std 15.31, range [29.02, 98.12]

Sequence (157 aa):
MLNSLNLQLQGQGKLICDMYSHIKAFEVKLALLLEQVKKHNFIHLPATQNLSAENPAVPFPAEKCVEALEMLKAQFGVRFRELHVNAKEIRLFQNPFVADIDEAQPSYQFELAELQNCDVLKDAFKPNSLIDFYAALPNDTSHQFTLMKIGNLTFLT